Protein AF-A0A3D1CI46-F1 (afdb_monomer_lite)

Sequence (162 aa):
MSGKLLKRAISNSSEVWQSDKSQHAWIFIAGAMAMLMHETFRFGLDLPGRQGLTLMAILIFVRLVSPYHYSATLAGSGGLVAALVIRDNPAAAIIVLSQGIVLDLAFKQLSVSNITLWLLPLAAGLAHMLKPLFKMGFLTWAGVETDSLRHGLAYPFITHFI

pLDDT: mean 76.84, std 15.45, range [46.62, 96.25]

Structure (mmCIF, N/CA/C/O backbone):
data_AF-A0A3D1CI46-F1
#
_entry.id   AF-A0A3D1CI46-F1
#
loop_
_atom_site.group_PDB
_atom_site.id
_atom_site.type_symbol
_atom_site.label_atom_id
_atom_site.label_alt_id
_atom_site.label_comp_id
_atom_site.label_asym_id
_atom_site.label_entity_id
_atom_site.label_seq_id
_atom_site.pdbx_PDB_ins_code
_atom_site.Cartn_x
_atom_site.Cartn_y
_atom_site.Cartn_z
_atom_site.occupancy
_atom_site.B_iso_or_equiv
_atom_site.auth_seq_id
_atom_site.auth_comp_id
_atom_site.auth_asym_id
_atom_site.auth_atom_id
_atom_site.pdbx_PDB_model_num
ATOM 1 N N . MET A 1 1 ? -16.939 -36.479 38.955 1.00 46.62 1 MET A N 1
ATOM 2 C CA . MET A 1 1 ? -16.079 -35.307 38.661 1.00 46.62 1 MET A CA 1
ATOM 3 C C . MET A 1 1 ? -15.430 -35.490 37.289 1.00 46.62 1 MET A C 1
ATOM 5 O O . MET A 1 1 ? -14.390 -36.118 37.209 1.00 46.62 1 MET A O 1
ATOM 9 N N . SER A 1 2 ? -16.032 -35.003 36.202 1.00 52.94 2 SER A N 1
ATOM 10 C CA . SER A 1 2 ? -15.376 -34.941 34.883 1.00 52.94 2 SER A CA 1
ATOM 11 C C . SER A 1 2 ? -16.078 -33.870 34.053 1.00 52.94 2 SER A C 1
ATOM 13 O O . SER A 1 2 ? -17.281 -33.947 33.850 1.00 52.94 2 SER A O 1
ATOM 15 N N . GLY A 1 3 ? -15.369 -32.803 33.693 1.00 54.03 3 GLY A N 1
ATOM 16 C CA . GLY A 1 3 ? -15.962 -31.630 33.030 1.00 54.03 3 GLY A CA 1
ATOM 17 C C . GLY A 1 3 ? -15.095 -30.371 33.094 1.00 54.03 3 GLY A C 1
ATOM 18 O O . GLY A 1 3 ? -15.264 -29.459 32.292 1.00 54.03 3 GLY A O 1
ATOM 19 N N . LYS A 1 4 ? -14.101 -30.325 33.994 1.00 54.09 4 LYS A N 1
ATOM 20 C CA . LYS A 1 4 ? -13.153 -29.197 34.081 1.00 54.09 4 LYS A CA 1
ATOM 21 C C . LYS A 1 4 ? -12.055 -29.213 33.007 1.00 54.09 4 LYS A C 1
ATOM 23 O O . LYS A 1 4 ? -11.524 -28.154 32.693 1.00 54.09 4 LYS A O 1
ATOM 28 N N . LEU A 1 5 ? -11.729 -30.371 32.425 1.00 53.72 5 LEU A N 1
ATOM 29 C CA . LEU A 1 5 ? -10.658 -30.477 31.420 1.00 53.72 5 LEU A CA 1
ATOM 30 C C . LEU A 1 5 ? -11.077 -29.937 30.044 1.00 53.72 5 LEU A C 1
ATOM 32 O O . LEU A 1 5 ? -10.298 -29.244 29.398 1.00 53.72 5 LEU A O 1
ATOM 36 N N . LEU A 1 6 ? -12.328 -30.164 29.636 1.00 51.84 6 LEU A N 1
ATOM 37 C CA . LEU A 1 6 ? -12.820 -29.772 28.309 1.00 51.84 6 LEU A CA 1
ATOM 38 C C . LEU A 1 6 ? -13.009 -28.247 28.179 1.00 51.84 6 LEU A C 1
ATOM 40 O O . LEU A 1 6 ? -12.771 -27.670 27.122 1.00 51.84 6 LEU A O 1
ATOM 44 N N . LYS A 1 7 ? -13.335 -27.568 29.288 1.00 48.84 7 LYS A N 1
ATOM 45 C CA . LYS A 1 7 ? -13.531 -26.109 29.329 1.00 48.84 7 LYS A CA 1
ATOM 46 C C . LYS A 1 7 ? -12.224 -25.314 29.161 1.00 48.84 7 LYS A C 1
ATOM 48 O O . LYS A 1 7 ? -12.254 -24.202 28.649 1.00 48.84 7 LYS A O 1
ATOM 53 N N . ARG A 1 8 ? -11.075 -25.881 29.559 1.00 50.47 8 ARG A N 1
ATOM 54 C CA . ARG A 1 8 ? -9.755 -25.225 29.450 1.00 50.47 8 ARG A CA 1
ATOM 55 C C . ARG A 1 8 ? -9.196 -25.227 28.026 1.00 50.47 8 ARG A C 1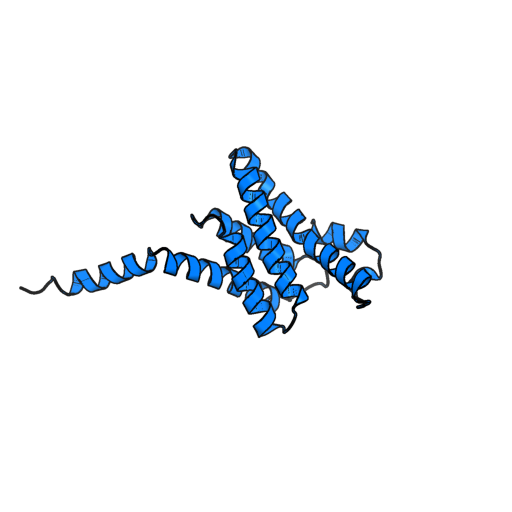
ATOM 57 O O . ARG A 1 8 ? -8.592 -24.239 27.628 1.00 50.47 8 ARG A O 1
ATOM 64 N N . ALA A 1 9 ? -9.416 -26.296 27.261 1.00 53.91 9 ALA A N 1
ATOM 65 C CA . ALA A 1 9 ? -8.898 -26.398 25.895 1.00 53.91 9 ALA A CA 1
ATOM 66 C C . ALA A 1 9 ? -9.546 -25.370 24.949 1.00 53.91 9 ALA A C 1
ATOM 68 O O . ALA A 1 9 ? -8.848 -24.736 24.165 1.00 53.91 9 ALA A O 1
ATOM 69 N N . ILE A 1 10 ? -10.859 -25.150 25.083 1.00 54.31 10 ILE A N 1
ATOM 70 C CA . ILE A 1 10 ? -11.617 -24.205 24.245 1.00 54.31 10 ILE A CA 1
ATOM 71 C C . ILE A 1 10 ? -11.300 -22.743 24.626 1.00 54.31 10 ILE A C 1
ATOM 73 O O . ILE A 1 10 ? -11.164 -21.889 23.752 1.00 54.31 10 ILE A O 1
ATOM 77 N N . SER A 1 11 ? -11.110 -22.464 25.923 1.00 50.75 11 SER A N 1
ATOM 78 C CA . SER A 1 11 ? -10.778 -21.124 26.441 1.00 50.75 11 SER A CA 1
ATOM 79 C C . SER A 1 11 ? -9.372 -20.658 26.048 1.00 50.75 11 SER A C 1
ATOM 81 O O . SER A 1 11 ? -9.186 -19.500 25.683 1.00 50.75 11 SER A O 1
ATOM 83 N N . ASN A 1 12 ? -8.379 -21.555 26.080 1.00 54.72 12 ASN A N 1
ATOM 84 C CA . ASN A 1 12 ? -7.001 -21.198 25.726 1.00 54.72 12 ASN A CA 1
ATOM 85 C C . ASN A 1 12 ? -6.852 -20.864 24.239 1.00 54.72 12 ASN A C 1
ATOM 87 O O . ASN A 1 12 ? -6.069 -19.985 23.891 1.00 54.72 12 ASN A O 1
ATOM 91 N N . SER A 1 13 ? -7.597 -21.535 23.351 1.00 56.75 13 SER A N 1
ATOM 92 C CA . SER A 1 13 ? -7.564 -21.180 21.932 1.00 56.75 13 SER A CA 1
ATOM 93 C C . SER A 1 13 ? -8.103 -19.770 21.697 1.00 56.75 13 SER A C 1
ATOM 95 O O . SER A 1 13 ? -7.443 -18.992 21.023 1.00 56.75 13 SER A O 1
ATOM 97 N N . SER A 1 14 ? -9.232 -19.376 22.293 1.00 57.72 14 SER A N 1
ATOM 98 C CA . SER A 1 14 ? -9.780 -18.030 22.067 1.00 57.72 14 SER A CA 1
ATOM 99 C C . SER A 1 14 ? -8.866 -16.910 22.577 1.00 57.72 14 SER A C 1
ATOM 101 O O . SER A 1 14 ? -8.735 -15.893 21.903 1.00 57.72 14 SER A O 1
ATOM 103 N N . GLU A 1 15 ? -8.176 -17.110 23.705 1.00 59.62 15 GLU A N 1
ATOM 104 C CA . GLU A 1 15 ? -7.227 -16.125 24.251 1.00 59.62 15 GLU A CA 1
ATOM 105 C C . GLU A 1 15 ? -5.970 -15.975 23.381 1.00 59.62 15 GLU A C 1
ATOM 107 O O . GLU A 1 15 ? -5.495 -14.862 23.158 1.00 59.62 15 GLU A O 1
ATOM 112 N N . VAL A 1 16 ? -5.456 -17.075 22.816 1.00 59.47 16 VAL A N 1
ATOM 113 C CA . VAL A 1 16 ? -4.330 -17.031 21.868 1.00 59.47 16 VAL A CA 1
ATOM 114 C C . VAL A 1 16 ? -4.715 -16.275 20.595 1.00 59.47 16 VAL A C 1
ATOM 116 O O . VAL A 1 16 ? -3.909 -15.504 20.077 1.00 59.47 16 VAL A O 1
ATOM 119 N N . TRP A 1 17 ? -5.950 -16.433 20.114 1.00 56.00 17 TRP A N 1
ATOM 120 C CA . TRP A 1 17 ? -6.474 -15.699 18.957 1.00 56.00 17 TRP A CA 1
ATOM 121 C C . TRP A 1 17 ? -6.775 -14.218 19.248 1.00 56.00 17 TRP A C 1
ATOM 123 O O . TRP A 1 17 ? -6.775 -13.411 18.322 1.00 56.00 17 TRP A O 1
ATOM 133 N N . GLN A 1 18 ? -6.991 -13.848 20.514 1.00 62.91 18 GLN A N 1
ATOM 134 C CA . GLN A 1 18 ? -7.202 -12.459 20.946 1.00 62.91 18 GLN A CA 1
ATOM 135 C C . GLN A 1 18 ? -5.932 -11.737 21.405 1.00 62.91 18 GLN A C 1
ATOM 137 O O . GLN A 1 18 ? -5.975 -10.528 21.614 1.00 62.91 18 GLN A O 1
ATOM 142 N N . SER A 1 19 ? -4.805 -12.437 21.545 1.00 76.62 19 SER A N 1
ATOM 143 C CA . SER A 1 19 ? -3.530 -11.817 21.904 1.00 76.62 19 SER A CA 1
ATOM 144 C C . SER A 1 19 ? -3.075 -10.814 20.842 1.00 76.62 19 SER A C 1
ATOM 146 O O . SER A 1 19 ? -3.067 -11.128 19.652 1.00 76.62 19 SER A O 1
ATOM 148 N N . ASP A 1 20 ? -2.578 -9.650 21.267 1.00 77.31 20 ASP A N 1
ATOM 149 C CA . ASP A 1 20 ? -2.011 -8.646 20.361 1.00 77.31 20 ASP A CA 1
ATOM 150 C C . ASP A 1 20 ? -1.025 -9.280 19.369 1.00 77.31 20 ASP A C 1
ATOM 152 O O . ASP A 1 20 ? -1.088 -9.032 18.170 1.00 77.31 20 ASP A O 1
ATOM 156 N N . LYS A 1 21 ? -0.144 -10.181 19.823 1.00 83.88 21 LYS A N 1
ATOM 157 C CA . LYS A 1 21 ? 0.867 -10.819 18.961 1.00 83.88 21 LYS A CA 1
ATOM 158 C C . LYS A 1 21 ? 0.265 -11.635 17.815 1.00 83.88 21 LYS A C 1
ATOM 160 O O . LYS A 1 21 ? 0.811 -11.608 16.713 1.00 83.88 21 LYS A O 1
ATOM 165 N N . SER A 1 22 ? -0.836 -12.349 18.053 1.00 86.81 22 SER A N 1
ATOM 166 C CA . SER A 1 22 ? -1.484 -13.127 16.995 1.00 86.81 22 SER A CA 1
ATOM 167 C C . SER A 1 22 ? -2.200 -12.212 16.006 1.00 86.81 22 SER A C 1
ATOM 169 O O . SER A 1 22 ? -2.121 -12.459 14.807 1.00 86.81 22 SER A O 1
ATOM 171 N N . GLN A 1 23 ? -2.782 -11.097 16.461 1.00 87.62 23 GLN A N 1
ATOM 172 C CA . GLN A 1 23 ? -3.352 -10.080 15.571 1.00 87.62 23 GLN A CA 1
ATOM 173 C C . GLN A 1 23 ? -2.299 -9.484 14.627 1.00 87.62 23 GLN A C 1
ATOM 175 O O . GLN A 1 23 ? -2.522 -9.429 13.419 1.00 87.62 23 GLN A O 1
ATOM 180 N N . HIS A 1 24 ? -1.129 -9.097 15.148 1.00 93.31 24 HIS A N 1
ATOM 181 C CA . HIS A 1 24 ? -0.026 -8.591 14.321 1.00 93.31 24 HIS A CA 1
ATOM 182 C C . HIS A 1 24 ? 0.423 -9.632 13.284 1.00 93.31 24 HIS A C 1
ATOM 184 O O . HIS A 1 24 ? 0.635 -9.292 12.120 1.00 93.31 24 HIS A O 1
ATOM 190 N N . ALA A 1 25 ? 0.517 -10.905 13.682 1.00 93.12 25 ALA A N 1
ATOM 191 C CA . ALA A 1 25 ? 0.850 -11.991 12.766 1.00 93.12 25 ALA A CA 1
ATOM 192 C C . ALA A 1 25 ? -0.206 -12.156 11.661 1.00 93.12 25 ALA A C 1
ATOM 194 O O . ALA A 1 25 ? 0.153 -12.265 10.492 1.00 93.12 25 ALA A O 1
ATOM 195 N N . TRP A 1 26 ? -1.499 -12.103 11.997 1.00 92.44 26 TRP A N 1
ATOM 196 C CA . TRP A 1 26 ? -2.579 -12.181 11.010 1.00 92.44 26 TRP A CA 1
ATOM 197 C C . TRP A 1 26 ? -2.570 -11.009 10.029 1.00 92.44 26 TRP A C 1
ATOM 199 O O . TRP A 1 26 ? -2.742 -11.226 8.833 1.00 92.44 26 TRP A O 1
ATOM 209 N N . ILE A 1 27 ? -2.314 -9.788 10.502 1.00 94.50 27 ILE A N 1
ATOM 210 C CA . ILE A 1 27 ? -2.186 -8.596 9.649 1.00 94.50 27 ILE A CA 1
ATOM 211 C C . ILE A 1 27 ? -1.008 -8.750 8.680 1.00 94.50 27 ILE A C 1
ATOM 213 O O . ILE A 1 27 ? -1.143 -8.495 7.483 1.00 94.50 27 ILE A O 1
ATOM 217 N N . PHE A 1 28 ? 0.137 -9.204 9.189 1.00 95.25 28 PHE A N 1
ATOM 218 C CA . PHE A 1 28 ? 1.322 -9.455 8.376 1.00 95.25 28 PHE A CA 1
ATOM 219 C C . PHE A 1 28 ? 1.054 -10.528 7.308 1.00 95.25 28 PHE A C 1
ATOM 221 O O . PHE A 1 28 ? 1.333 -10.318 6.128 1.00 95.25 28 PHE A O 1
ATOM 228 N N . ILE A 1 29 ? 0.446 -11.655 7.697 1.00 94.12 29 ILE A N 1
ATOM 229 C CA . ILE A 1 29 ? 0.072 -12.738 6.775 1.00 94.12 29 ILE A CA 1
ATOM 230 C C . ILE A 1 29 ? -0.932 -12.240 5.730 1.00 94.12 29 ILE A C 1
ATOM 232 O O . ILE A 1 29 ? -0.770 -12.542 4.551 1.00 94.12 29 ILE A O 1
ATOM 236 N N . ALA A 1 30 ? -1.928 -11.442 6.124 1.00 93.31 30 ALA A N 1
ATOM 237 C CA . ALA A 1 30 ? -2.903 -10.867 5.199 1.00 93.31 30 ALA A CA 1
ATOM 238 C C . ALA A 1 30 ? -2.223 -10.006 4.125 1.00 93.31 30 ALA A C 1
ATOM 240 O O . ALA A 1 30 ? -2.554 -10.111 2.946 1.00 93.31 30 ALA A O 1
ATOM 241 N N . GLY A 1 31 ? -1.225 -9.211 4.511 1.00 92.00 31 GLY A N 1
ATOM 242 C CA . GLY A 1 31 ? -0.411 -8.439 3.578 1.00 92.00 31 GLY A CA 1
ATOM 243 C C . GLY A 1 31 ? 0.430 -9.293 2.625 1.00 92.00 31 GLY A C 1
ATOM 244 O O . GLY A 1 31 ? 0.456 -9.041 1.419 1.00 92.00 31 GLY A O 1
ATOM 245 N N . ALA A 1 32 ? 1.063 -10.352 3.139 1.00 93.19 32 ALA A N 1
ATOM 246 C CA . ALA A 1 32 ? 1.798 -11.314 2.316 1.00 93.19 32 ALA A CA 1
ATOM 247 C C . ALA A 1 32 ? 0.876 -12.028 1.311 1.00 93.19 32 ALA A C 1
ATOM 249 O O . ALA A 1 32 ? 1.207 -12.150 0.131 1.00 93.19 32 ALA A O 1
ATOM 250 N N . MET A 1 33 ? -0.316 -12.439 1.754 1.00 91.12 33 MET A N 1
ATOM 251 C CA . MET A 1 33 ? -1.346 -13.028 0.897 1.00 91.12 33 MET A CA 1
ATOM 252 C C . MET A 1 33 ? -1.854 -12.039 -0.153 1.00 91.12 33 MET A C 1
ATOM 254 O O . MET A 1 33 ? -2.027 -12.423 -1.305 1.00 91.12 33 MET A O 1
ATOM 258 N N . ALA A 1 34 ? -2.047 -10.768 0.204 1.00 89.31 34 ALA A N 1
ATOM 259 C CA . ALA A 1 34 ? -2.459 -9.735 -0.741 1.00 89.31 34 ALA A CA 1
ATOM 260 C C . ALA A 1 34 ? -1.445 -9.588 -1.886 1.00 89.31 34 ALA A C 1
ATOM 262 O O . ALA A 1 34 ? -1.835 -9.519 -3.051 1.00 89.31 34 ALA A O 1
ATOM 263 N N . MET A 1 35 ? -0.147 -9.614 -1.565 1.00 88.38 35 MET A N 1
ATOM 264 C CA . MET A 1 35 ? 0.925 -9.595 -2.562 1.00 88.38 35 MET A CA 1
ATOM 265 C C . MET A 1 35 ? 0.954 -10.879 -3.406 1.00 88.38 35 MET A C 1
ATOM 267 O O . MET A 1 35 ? 1.076 -10.816 -4.627 1.00 88.38 35 MET A O 1
ATOM 271 N N . LEU A 1 36 ? 0.784 -12.047 -2.784 1.00 87.44 36 LEU A N 1
ATOM 272 C CA . LEU A 1 36 ? 0.677 -13.328 -3.492 1.00 87.44 36 LEU A CA 1
ATOM 273 C C . LEU A 1 36 ? -0.484 -13.338 -4.490 1.00 87.44 36 LEU A C 1
ATOM 275 O O . LEU A 1 36 ? -0.319 -13.762 -5.632 1.00 87.44 36 LEU A O 1
ATOM 279 N N . MET A 1 37 ? -1.652 -12.846 -4.079 1.00 84.00 37 MET A N 1
ATOM 280 C CA . MET A 1 37 ? -2.822 -12.713 -4.944 1.00 84.00 37 MET A CA 1
ATOM 281 C C . MET A 1 37 ? -2.564 -11.700 -6.061 1.00 84.00 37 MET A C 1
ATOM 283 O O . MET A 1 37 ? -2.888 -11.979 -7.213 1.00 84.00 37 MET A O 1
ATOM 287 N N . HIS A 1 38 ? -1.942 -10.560 -5.745 1.00 83.19 38 HIS A N 1
ATOM 288 C CA . HIS A 1 38 ? -1.549 -9.554 -6.733 1.00 83.19 38 HIS A CA 1
ATOM 289 C C . HIS A 1 38 ? -0.679 -10.165 -7.845 1.00 83.19 38 HIS A C 1
ATOM 291 O O . HIS A 1 38 ? -0.929 -9.922 -9.025 1.00 83.19 38 HIS A O 1
ATOM 297 N N . GLU A 1 39 ? 0.281 -11.020 -7.486 1.00 76.44 39 GLU A N 1
ATOM 298 C CA . GLU A 1 39 ? 1.148 -11.700 -8.455 1.00 76.44 39 GLU A CA 1
ATOM 299 C C . GLU A 1 39 ? 0.464 -12.866 -9.180 1.00 76.44 39 GLU A C 1
ATOM 301 O O . GLU A 1 39 ? 0.641 -13.023 -10.388 1.00 76.44 39 GLU A O 1
ATOM 306 N N . THR A 1 40 ? -0.339 -13.668 -8.478 1.00 75.81 40 THR A N 1
ATOM 307 C CA . THR A 1 40 ? -0.973 -14.869 -9.050 1.00 75.81 40 THR A CA 1
ATOM 308 C C . THR A 1 40 ? -2.097 -14.509 -10.021 1.00 75.81 40 THR A C 1
ATOM 310 O O . THR A 1 40 ? -2.243 -15.134 -11.069 1.00 75.81 40 THR A O 1
ATOM 313 N N . PHE A 1 41 ? -2.879 -13.466 -9.730 1.00 68.56 41 PHE A N 1
ATOM 314 C CA . PHE A 1 41 ? -4.017 -13.059 -10.558 1.00 68.56 41 PHE A CA 1
ATOM 315 C C . PHE A 1 41 ? -3.638 -12.106 -11.701 1.00 68.56 41 PHE A C 1
ATOM 317 O O . PHE A 1 41 ? -4.423 -11.227 -12.064 1.00 68.56 41 PHE A O 1
ATOM 324 N N . ARG A 1 42 ? -2.458 -12.281 -12.316 1.00 63.69 42 ARG A N 1
ATOM 325 C CA . ARG A 1 42 ? -1.990 -11.529 -13.507 1.00 63.69 42 ARG A CA 1
ATOM 326 C C . ARG A 1 42 ? -2.716 -11.889 -14.811 1.00 63.69 42 ARG A C 1
ATOM 328 O O . ARG A 1 42 ? -2.177 -11.698 -15.895 1.00 63.69 42 ARG A O 1
ATOM 335 N N . PHE A 1 43 ? -3.956 -12.370 -14.729 1.00 51.97 43 PHE A N 1
ATOM 336 C CA . PHE A 1 43 ? -4.751 -12.760 -15.891 1.00 51.97 43 PHE A CA 1
ATOM 337 C C . PHE A 1 43 ? -5.483 -11.552 -16.518 1.00 51.97 43 PHE A C 1
ATOM 339 O O . PHE A 1 43 ? -6.303 -10.885 -15.882 1.00 51.97 43 PHE A O 1
ATOM 346 N N . GLY A 1 44 ? -5.197 -11.289 -17.799 1.00 51.16 44 GLY A N 1
ATOM 347 C CA . GLY A 1 44 ? -5.931 -10.362 -18.678 1.00 51.16 44 GLY A CA 1
ATOM 348 C C . GLY A 1 44 ? -5.367 -8.935 -18.783 1.00 51.16 44 GLY A C 1
ATOM 349 O O . GLY A 1 44 ? -4.979 -8.366 -17.773 1.00 51.16 44 GLY A O 1
ATOM 350 N N . LEU A 1 45 ? -5.393 -8.393 -20.014 1.00 51.56 45 LEU A N 1
ATOM 351 C CA . LEU A 1 45 ? -5.078 -7.028 -20.502 1.00 51.56 45 LEU A CA 1
ATOM 352 C C . LEU A 1 45 ? -3.916 -6.276 -19.810 1.00 51.56 45 LEU A C 1
ATOM 354 O O . LEU A 1 45 ? -4.033 -5.872 -18.654 1.00 51.56 45 LEU A O 1
ATOM 358 N N . ASP A 1 46 ? -2.853 -5.995 -20.581 1.00 57.09 46 ASP A N 1
ATOM 359 C CA . ASP A 1 46 ? -1.636 -5.224 -20.236 1.00 57.09 46 ASP A CA 1
ATOM 360 C C . ASP A 1 46 ? -1.901 -3.733 -19.925 1.00 57.09 46 ASP A C 1
ATOM 362 O O . ASP A 1 46 ? -1.314 -2.825 -20.512 1.00 57.09 46 ASP A O 1
ATOM 366 N N . LEU A 1 47 ? -2.807 -3.443 -18.992 1.00 55.09 47 LEU A N 1
ATOM 367 C CA . LEU A 1 47 ? -3.036 -2.088 -18.501 1.00 55.09 47 LEU A CA 1
ATOM 368 C C . LEU A 1 47 ? -2.160 -1.826 -17.265 1.00 55.09 47 LEU A C 1
ATOM 370 O O . LEU A 1 47 ? -2.327 -2.491 -16.233 1.00 55.09 47 LEU A O 1
ATOM 374 N N . PRO A 1 48 ? -1.226 -0.858 -17.328 1.00 56.84 48 PRO A N 1
ATOM 375 C CA . PRO A 1 48 ? -0.366 -0.535 -16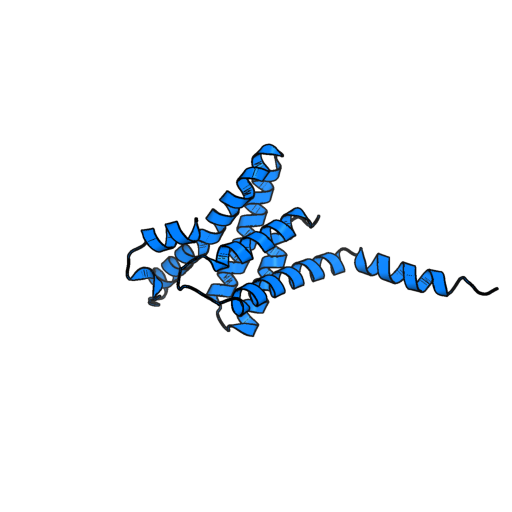.199 1.00 56.84 48 PRO A CA 1
ATOM 376 C C . PRO A 1 48 ? -1.194 0.081 -15.065 1.00 56.84 48 PRO A C 1
ATOM 378 O O . PRO A 1 48 ? -1.792 1.131 -15.251 1.00 56.84 48 PRO A O 1
ATOM 381 N N . GLY A 1 49 ? -1.201 -0.544 -13.885 1.00 59.31 49 GLY A N 1
ATOM 382 C CA . GLY A 1 49 ? -1.839 0.001 -12.670 1.00 59.31 49 GLY A CA 1
ATOM 383 C C . GLY A 1 49 ? -3.039 -0.798 -12.147 1.00 59.31 49 GLY A C 1
ATOM 384 O O . GLY A 1 49 ? -3.256 -0.838 -10.939 1.00 59.31 49 GLY A O 1
ATOM 385 N N . ARG A 1 50 ? -3.737 -1.567 -12.998 1.00 66.75 50 ARG A N 1
ATOM 386 C CA . ARG A 1 50 ? -5.008 -2.242 -12.645 1.00 66.75 50 ARG A CA 1
ATOM 387 C C . ARG A 1 50 ? -4.945 -3.100 -11.379 1.00 66.75 50 ARG A C 1
ATOM 389 O O . ARG A 1 50 ? -5.776 -2.983 -10.486 1.00 66.75 50 ARG A O 1
ATOM 396 N N . GLN A 1 51 ? -3.961 -3.988 -11.284 1.00 68.69 51 GLN A N 1
ATOM 397 C CA . GLN A 1 51 ? -3.880 -4.913 -10.145 1.00 68.69 51 GLN A CA 1
ATOM 398 C C . GLN A 1 51 ? -3.443 -4.237 -8.846 1.00 68.69 51 GLN A C 1
ATOM 400 O O . GLN A 1 51 ? -3.573 -4.804 -7.759 1.00 68.69 51 GLN A O 1
ATOM 405 N N . GLY A 1 52 ? -2.873 -3.041 -8.960 1.00 73.31 52 GLY A N 1
ATOM 406 C CA . GLY A 1 52 ? -2.466 -2.253 -7.819 1.00 73.31 52 GLY A CA 1
ATOM 407 C C . GLY A 1 52 ? -3.635 -1.817 -6.956 1.00 73.31 52 GLY A C 1
ATOM 408 O O . GLY A 1 52 ? -3.513 -1.805 -5.736 1.00 73.31 52 GLY A O 1
ATOM 409 N N . LEU A 1 53 ? -4.787 -1.567 -7.579 1.00 73.50 53 LEU A N 1
ATOM 410 C CA . LEU A 1 53 ? -6.024 -1.223 -6.888 1.00 73.50 53 LEU A CA 1
ATOM 411 C C . LEU A 1 53 ? -6.546 -2.377 -6.032 1.00 73.50 53 LEU A C 1
ATOM 413 O O . LEU A 1 53 ? -6.983 -2.141 -4.912 1.00 73.50 53 LEU A O 1
ATOM 417 N N . THR A 1 54 ? -6.439 -3.627 -6.496 1.00 80.06 54 THR A N 1
ATOM 418 C CA . THR A 1 54 ? -6.827 -4.804 -5.697 1.00 80.06 54 THR A CA 1
ATOM 419 C C . THR A 1 54 ? -5.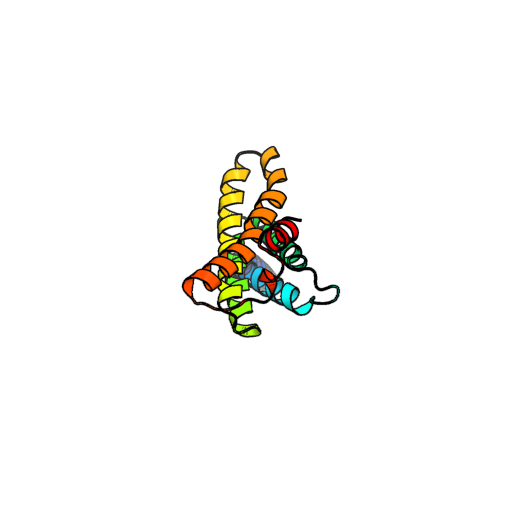977 -4.917 -4.437 1.00 80.06 54 THR A C 1
ATOM 421 O O . THR A 1 54 ? -6.498 -5.132 -3.345 1.00 80.06 54 THR A O 1
ATOM 424 N N . LEU A 1 55 ? -4.665 -4.729 -4.579 1.00 86.12 55 LEU A N 1
ATOM 425 C CA . LEU A 1 55 ? -3.746 -4.708 -3.448 1.00 86.12 55 LEU A CA 1
ATOM 426 C C . LEU A 1 55 ? -4.096 -3.563 -2.482 1.00 86.12 55 LEU A C 1
ATOM 428 O O . LEU A 1 55 ? -4.209 -3.794 -1.281 1.00 86.12 55 LEU A O 1
ATOM 432 N N . MET A 1 56 ? -4.326 -2.349 -2.997 1.00 88.94 56 MET A N 1
ATOM 433 C CA . MET A 1 56 ? -4.732 -1.201 -2.180 1.00 88.94 56 MET A CA 1
ATOM 434 C C . MET A 1 56 ? -6.062 -1.445 -1.457 1.00 88.94 56 MET A C 1
ATOM 436 O O . MET A 1 56 ? -6.183 -1.107 -0.283 1.00 88.94 56 MET A O 1
ATOM 440 N N . ALA A 1 57 ? -7.041 -2.069 -2.114 1.00 87.75 57 ALA A N 1
ATOM 441 C CA . ALA A 1 57 ? -8.329 -2.402 -1.515 1.00 87.75 57 ALA A CA 1
ATOM 442 C C . ALA A 1 57 ? -8.167 -3.355 -0.322 1.00 87.75 57 ALA A C 1
ATOM 444 O O . ALA A 1 57 ? -8.785 -3.142 0.721 1.00 87.75 57 ALA A O 1
ATOM 445 N N . ILE A 1 58 ? -7.292 -4.360 -0.437 1.00 90.12 58 ILE A N 1
ATOM 446 C CA . ILE A 1 58 ? -6.989 -5.268 0.676 1.00 90.12 58 ILE A CA 1
ATOM 447 C C . ILE A 1 58 ? -6.280 -4.515 1.811 1.00 90.12 58 ILE A C 1
ATOM 449 O O . ILE A 1 58 ? -6.648 -4.687 2.971 1.00 90.12 58 ILE A O 1
ATOM 453 N N . LEU A 1 59 ? -5.313 -3.643 1.507 1.00 90.75 59 LEU A N 1
ATOM 454 C CA . LEU A 1 59 ? -4.627 -2.845 2.532 1.00 90.75 59 LEU A CA 1
ATOM 455 C C . LEU A 1 59 ? -5.588 -1.900 3.273 1.00 90.75 59 LEU A C 1
ATOM 457 O O . LEU A 1 59 ? -5.529 -1.813 4.499 1.00 90.75 59 LEU A O 1
ATOM 461 N N . ILE A 1 60 ? -6.512 -1.247 2.558 1.00 92.00 60 ILE A N 1
ATOM 462 C CA . ILE A 1 60 ? -7.584 -0.436 3.158 1.00 92.00 60 ILE A CA 1
ATOM 463 C C . ILE A 1 60 ? -8.468 -1.299 4.055 1.00 92.00 60 ILE A C 1
ATOM 465 O O . ILE A 1 60 ? -8.765 -0.914 5.183 1.00 92.00 60 ILE A O 1
ATOM 469 N N . PHE A 1 61 ? -8.883 -2.470 3.576 1.00 92.06 61 PHE A N 1
ATOM 470 C CA . PHE A 1 61 ? -9.720 -3.374 4.354 1.00 92.06 61 PHE A CA 1
ATOM 471 C C . PHE A 1 61 ? -9.034 -3.785 5.665 1.00 92.06 61 PHE A C 1
ATOM 473 O O . PHE A 1 61 ? -9.623 -3.657 6.738 1.00 92.06 61 PHE A O 1
ATOM 480 N N . VAL A 1 62 ? -7.761 -4.185 5.604 1.00 92.94 62 VAL A N 1
ATOM 481 C CA . VAL A 1 62 ? -6.964 -4.529 6.793 1.00 92.94 62 VAL A CA 1
ATOM 482 C C . VAL A 1 62 ? -6.827 -3.329 7.740 1.00 92.94 62 VAL A C 1
ATOM 484 O O . VAL A 1 62 ? -6.949 -3.492 8.956 1.00 92.94 62 VAL A O 1
ATOM 487 N N . ARG A 1 63 ? -6.644 -2.114 7.209 1.00 93.56 63 ARG A N 1
ATOM 488 C CA . ARG A 1 63 ? -6.613 -0.862 7.986 1.00 93.56 63 ARG A CA 1
ATOM 489 C C . ARG A 1 63 ? -7.920 -0.590 8.730 1.00 93.56 63 ARG A C 1
ATOM 491 O O . ARG A 1 63 ? -7.879 -0.169 9.883 1.00 93.56 63 ARG A O 1
ATOM 498 N N . LEU A 1 64 ? -9.058 -0.827 8.082 1.00 90.75 64 LEU A N 1
ATOM 499 C CA . LEU A 1 64 ? -10.388 -0.551 8.632 1.00 90.75 64 LEU A CA 1
ATOM 500 C C . LEU A 1 64 ? -10.835 -1.580 9.674 1.00 90.75 64 LEU A C 1
ATOM 502 O O . LEU A 1 64 ? -11.521 -1.220 10.626 1.00 90.75 64 LEU A O 1
ATOM 506 N N . VAL A 1 65 ? -10.462 -2.848 9.499 1.00 90.81 65 VAL A N 1
ATOM 507 C CA . VAL A 1 65 ? -10.909 -3.946 10.374 1.00 90.81 65 VAL A CA 1
ATOM 508 C C . VAL A 1 65 ? -9.987 -4.139 11.582 1.00 90.81 65 VAL A C 1
ATOM 510 O O . VAL A 1 65 ? -10.424 -4.626 12.623 1.00 90.81 65 VAL A O 1
ATOM 513 N N . SER A 1 66 ? -8.713 -3.754 11.475 1.00 89.06 66 SER A N 1
ATOM 514 C CA . SER A 1 66 ? -7.745 -3.926 12.558 1.00 89.06 66 SER A CA 1
ATOM 515 C C . SER A 1 66 ? -7.749 -2.753 13.555 1.00 89.06 66 SER A C 1
ATOM 517 O O . SER A 1 66 ? -7.589 -1.602 13.138 1.00 89.06 66 SER A O 1
ATOM 519 N N . PRO A 1 67 ? -7.764 -3.019 14.877 1.00 84.56 67 PRO A N 1
ATOM 520 C CA . PRO A 1 67 ? -7.619 -1.983 15.904 1.00 84.56 67 PRO A CA 1
ATOM 521 C C . PRO A 1 67 ? -6.193 -1.408 15.992 1.00 84.56 67 PRO A C 1
ATOM 523 O O . PRO A 1 67 ? -5.988 -0.322 16.531 1.00 84.56 67 PRO A O 1
ATOM 526 N N . TYR A 1 68 ? -5.186 -2.110 15.465 1.00 88.19 68 TYR A N 1
ATOM 527 C CA . TYR A 1 68 ? -3.791 -1.671 15.521 1.00 88.19 68 TYR A CA 1
ATOM 528 C C . TYR A 1 68 ? -3.526 -0.436 14.644 1.00 88.19 68 TYR A C 1
ATOM 530 O O . TYR A 1 68 ? -3.925 -0.408 13.484 1.00 88.19 68 TYR A O 1
ATOM 538 N N . HIS A 1 69 ? -2.812 0.572 15.159 1.00 88.50 69 HIS A N 1
ATOM 539 C CA . HIS A 1 69 ? -2.604 1.882 14.509 1.00 88.50 69 HIS A CA 1
ATOM 540 C C . HIS A 1 69 ? -1.727 1.862 13.251 1.00 88.50 69 HIS A C 1
ATOM 542 O O . HIS A 1 69 ? -1.827 2.785 12.451 1.00 88.50 69 HIS A O 1
ATOM 548 N N . TYR A 1 70 ? -0.925 0.815 13.048 1.00 93.62 70 TYR A N 1
ATOM 549 C CA . TYR A 1 70 ? -0.045 0.682 11.879 1.00 93.62 70 TYR A CA 1
ATOM 550 C C . TYR A 1 70 ? -0.328 -0.596 11.080 1.00 93.62 70 TYR A C 1
ATOM 552 O O . TYR A 1 70 ? 0.585 -1.294 10.634 1.00 93.62 70 TYR A O 1
ATOM 560 N N . SER A 1 71 ? -1.602 -0.984 10.976 1.00 94.06 71 SER A N 1
ATOM 561 C CA . SER A 1 71 ? -1.983 -2.248 10.349 1.00 94.06 71 SER A CA 1
ATOM 562 C C . SER A 1 71 ? -1.772 -2.245 8.838 1.00 94.06 71 SER A C 1
ATOM 564 O O . SER A 1 71 ? -1.403 -3.288 8.304 1.00 94.06 71 SER A O 1
ATOM 566 N N . ALA A 1 72 ? -1.906 -1.105 8.148 1.00 93.62 72 ALA A N 1
ATOM 567 C CA . ALA A 1 72 ? -1.584 -1.036 6.722 1.00 93.62 72 ALA A CA 1
ATOM 568 C C . ALA A 1 72 ? -0.075 -1.168 6.478 1.00 93.62 72 ALA A C 1
ATOM 570 O O . ALA A 1 72 ? 0.340 -1.858 5.553 1.00 93.62 72 ALA A O 1
ATOM 571 N N . THR A 1 73 ? 0.751 -0.563 7.330 1.00 95.62 73 THR A N 1
ATOM 572 C CA . THR A 1 73 ? 2.216 -0.657 7.283 1.00 95.62 73 THR A CA 1
ATOM 573 C C . THR A 1 73 ? 2.681 -2.076 7.579 1.00 95.62 73 THR A C 1
ATOM 575 O O . THR A 1 73 ? 3.554 -2.597 6.890 1.00 95.62 73 THR A O 1
ATOM 578 N N . LEU A 1 74 ? 2.077 -2.729 8.573 1.00 96.25 74 LEU A N 1
ATOM 579 C CA . LEU A 1 74 ? 2.389 -4.110 8.930 1.00 96.25 74 LEU A CA 1
ATOM 580 C C . LEU A 1 74 ? 1.929 -5.109 7.858 1.00 96.25 74 LEU A C 1
ATOM 582 O O . LEU A 1 74 ? 2.629 -6.074 7.568 1.00 96.25 74 LEU A O 1
ATOM 586 N N . ALA A 1 75 ? 0.787 -4.866 7.218 1.00 95.56 75 ALA A N 1
ATOM 587 C CA . ALA A 1 75 ? 0.406 -5.615 6.027 1.00 95.56 75 ALA A CA 1
ATOM 588 C C . ALA A 1 75 ? 1.379 -5.327 4.866 1.00 95.56 75 ALA A C 1
ATOM 590 O O . ALA A 1 75 ? 1.835 -6.241 4.183 1.00 95.56 75 ALA A O 1
ATOM 591 N N . GLY A 1 76 ? 1.787 -4.070 4.683 1.00 94.44 76 GLY A N 1
ATOM 592 C CA . GLY A 1 76 ? 2.808 -3.672 3.716 1.00 94.44 76 GLY A CA 1
ATOM 593 C C . GLY A 1 76 ? 4.150 -4.376 3.936 1.00 94.44 76 GLY A C 1
ATOM 594 O O . GLY A 1 76 ? 4.780 -4.788 2.969 1.00 94.44 76 GLY A O 1
ATOM 595 N N . SER A 1 77 ? 4.578 -4.599 5.182 1.00 95.69 77 SER A N 1
ATOM 596 C CA . SER A 1 77 ? 5.806 -5.350 5.470 1.00 95.69 77 SER A CA 1
ATOM 597 C C . SER A 1 77 ? 5.666 -6.844 5.161 1.00 95.69 77 SER A C 1
ATOM 599 O O . SER A 1 77 ? 6.601 -7.445 4.633 1.00 95.69 77 SER A O 1
ATOM 601 N N . GLY A 1 78 ? 4.485 -7.429 5.382 1.00 94.06 78 GLY A N 1
ATOM 602 C CA . GLY A 1 78 ? 4.159 -8.776 4.904 1.00 94.06 78 GLY A CA 1
ATOM 603 C C . GLY A 1 78 ? 4.227 -8.884 3.383 1.00 94.06 78 GLY A C 1
ATOM 604 O O . GLY A 1 78 ? 4.852 -9.797 2.840 1.00 94.06 78 GLY A O 1
ATOM 605 N N . GLY A 1 79 ? 3.656 -7.898 2.689 1.00 92.31 79 GLY A N 1
ATOM 606 C CA . GLY A 1 79 ? 3.751 -7.777 1.239 1.00 92.31 79 GLY A CA 1
ATOM 607 C C . GLY A 1 79 ? 5.193 -7.598 0.756 1.00 92.31 79 GLY A C 1
ATOM 608 O O . GLY A 1 79 ? 5.570 -8.187 -0.251 1.00 92.31 79 GLY A O 1
ATOM 609 N N . LEU A 1 80 ? 6.017 -6.831 1.479 1.00 94.06 80 LEU A N 1
ATOM 610 C CA . LEU A 1 80 ? 7.434 -6.631 1.171 1.00 94.06 80 LEU A CA 1
ATOM 611 C C . LEU A 1 80 ? 8.186 -7.957 1.217 1.00 94.06 80 LEU A C 1
ATOM 613 O O . LEU A 1 80 ? 8.909 -8.279 0.278 1.00 94.06 80 LEU A O 1
ATOM 617 N N . VAL A 1 81 ? 7.996 -8.738 2.283 1.00 94.12 81 VAL A N 1
ATOM 618 C CA . VAL A 1 81 ? 8.652 -10.044 2.420 1.00 94.12 81 VAL A CA 1
ATOM 619 C C . VAL A 1 81 ? 8.198 -10.981 1.306 1.00 94.12 81 VAL A C 1
ATOM 621 O O . VAL A 1 81 ? 9.037 -11.608 0.667 1.00 94.12 81 VAL A O 1
ATOM 624 N N . ALA A 1 82 ? 6.899 -11.019 1.004 1.00 91.25 82 ALA A N 1
ATOM 625 C CA . ALA A 1 82 ? 6.382 -11.788 -0.123 1.00 91.25 82 ALA A CA 1
ATOM 626 C C . ALA A 1 82 ? 7.010 -11.341 -1.458 1.00 91.25 82 ALA A C 1
ATOM 628 O O . ALA A 1 82 ? 7.460 -12.177 -2.237 1.00 91.25 82 ALA A O 1
ATOM 629 N N . ALA A 1 83 ? 7.119 -10.035 -1.709 1.00 88.06 83 ALA A N 1
ATOM 630 C CA . ALA A 1 83 ? 7.719 -9.497 -2.928 1.00 88.06 83 ALA A CA 1
ATOM 631 C C . ALA A 1 83 ? 9.206 -9.862 -3.078 1.00 88.06 83 ALA A C 1
ATOM 633 O O . ALA A 1 83 ? 9.642 -10.164 -4.189 1.00 88.06 83 ALA A O 1
ATOM 634 N N . LEU A 1 84 ? 9.975 -9.864 -1.983 1.00 89.31 84 LEU A N 1
ATOM 635 C CA . LEU A 1 84 ? 11.375 -10.298 -1.996 1.00 89.31 84 LEU A CA 1
ATOM 636 C C . LEU A 1 84 ? 11.492 -11.807 -2.226 1.00 89.31 84 LEU A C 1
ATOM 638 O O . LEU A 1 84 ? 12.223 -12.233 -3.109 1.00 89.31 84 LEU A O 1
ATOM 642 N N . VAL A 1 85 ? 10.738 -12.614 -1.478 1.00 89.31 85 VAL A N 1
ATOM 643 C CA . VAL A 1 85 ? 10.853 -14.081 -1.521 1.00 89.31 85 VAL A CA 1
ATOM 644 C C . VAL A 1 85 ? 10.361 -14.662 -2.848 1.00 89.31 85 VAL A C 1
ATOM 646 O O . VAL A 1 85 ? 10.955 -15.602 -3.363 1.00 89.31 85 VAL A O 1
ATOM 649 N N . ILE A 1 86 ? 9.274 -14.127 -3.405 1.00 84.31 86 ILE A N 1
ATOM 650 C CA . ILE A 1 86 ? 8.625 -14.697 -4.597 1.00 84.31 86 ILE A CA 1
ATOM 651 C C . ILE A 1 86 ? 9.218 -14.126 -5.884 1.00 84.31 86 ILE A C 1
ATOM 653 O O . ILE A 1 86 ? 9.260 -14.806 -6.907 1.00 84.31 86 ILE A O 1
ATOM 657 N N . ARG A 1 87 ? 9.617 -12.852 -5.857 1.00 73.50 87 ARG A N 1
ATOM 658 C CA . ARG A 1 87 ? 9.870 -12.065 -7.067 1.00 73.50 87 ARG A CA 1
ATOM 659 C C . ARG A 1 87 ? 11.293 -11.538 -7.178 1.00 73.50 87 ARG A C 1
ATOM 661 O O . ARG A 1 87 ? 11.611 -10.969 -8.220 1.00 73.50 87 ARG A O 1
ATOM 668 N N . ASP A 1 88 ? 12.075 -11.646 -6.102 1.00 81.06 88 ASP A N 1
ATOM 669 C CA . ASP A 1 88 ? 13.422 -11.086 -5.957 1.00 81.06 88 ASP A CA 1
ATOM 670 C C . ASP A 1 88 ? 13.521 -9.635 -6.469 1.00 81.06 88 ASP A C 1
ATOM 672 O O . ASP A 1 88 ? 14.478 -9.212 -7.113 1.00 81.06 88 ASP A O 1
ATOM 676 N N . ASN A 1 89 ? 12.445 -8.864 -6.255 1.00 80.06 89 ASN A N 1
ATOM 677 C CA . ASN A 1 89 ? 12.314 -7.514 -6.787 1.00 80.06 89 ASN A CA 1
ATOM 678 C C . ASN A 1 89 ? 12.295 -6.494 -5.640 1.00 80.06 89 ASN A C 1
ATOM 680 O O . ASN A 1 89 ? 11.223 -6.205 -5.090 1.00 80.06 89 ASN A O 1
ATOM 684 N N . PRO A 1 90 ? 13.453 -5.903 -5.294 1.00 84.56 90 PRO A N 1
ATOM 685 C CA . PRO A 1 90 ? 13.554 -4.972 -4.174 1.00 84.56 90 PRO A CA 1
ATOM 686 C C . PRO A 1 90 ? 12.734 -3.696 -4.397 1.00 84.56 90 PRO A C 1
ATOM 688 O O . PRO A 1 90 ? 12.194 -3.137 -3.445 1.00 84.56 90 PRO A O 1
ATOM 691 N N . ALA A 1 91 ? 12.561 -3.257 -5.648 1.00 81.81 91 ALA A N 1
ATOM 692 C CA . ALA A 1 91 ? 11.748 -2.085 -5.957 1.00 81.81 91 ALA A CA 1
ATOM 693 C C . ALA A 1 91 ? 10.262 -2.331 -5.651 1.00 81.81 91 ALA A C 1
ATOM 695 O O . ALA A 1 91 ? 9.616 -1.490 -5.030 1.00 81.81 91 ALA A O 1
ATOM 696 N N . ALA A 1 92 ? 9.716 -3.491 -6.032 1.00 82.31 92 ALA A N 1
ATOM 697 C CA . ALA A 1 92 ? 8.334 -3.857 -5.713 1.00 82.31 92 ALA A CA 1
ATOM 698 C C . ALA A 1 92 ? 8.108 -3.945 -4.195 1.00 82.31 92 ALA A C 1
ATOM 700 O O . ALA A 1 92 ? 7.109 -3.433 -3.694 1.00 82.31 92 ALA A O 1
ATOM 701 N N . ALA A 1 93 ? 9.070 -4.526 -3.479 1.00 87.25 93 ALA A N 1
ATOM 702 C CA . ALA A 1 93 ? 9.087 -4.620 -2.024 1.00 87.25 93 ALA A CA 1
ATOM 703 C C . ALA A 1 93 ? 9.016 -3.246 -1.335 1.00 87.25 93 ALA A C 1
ATOM 705 O O . ALA A 1 93 ? 8.152 -3.019 -0.485 1.00 87.25 93 ALA A O 1
ATOM 706 N N . ILE A 1 94 ? 9.879 -2.309 -1.739 1.00 87.75 94 ILE A N 1
ATOM 707 C CA . ILE A 1 94 ? 9.901 -0.942 -1.198 1.00 8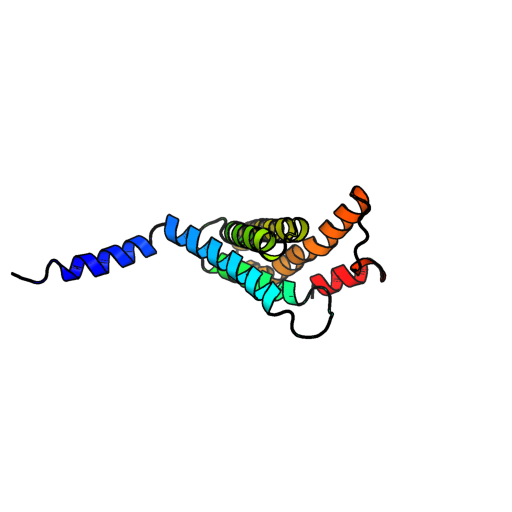7.75 94 ILE A CA 1
ATOM 708 C C . ILE A 1 94 ? 8.592 -0.212 -1.508 1.00 87.75 94 ILE A C 1
ATOM 710 O O . ILE A 1 94 ? 8.028 0.442 -0.630 1.00 87.75 94 ILE A O 1
ATOM 714 N N . ILE A 1 95 ? 8.080 -0.348 -2.735 1.00 87.31 95 ILE A N 1
ATOM 715 C CA . ILE A 1 95 ? 6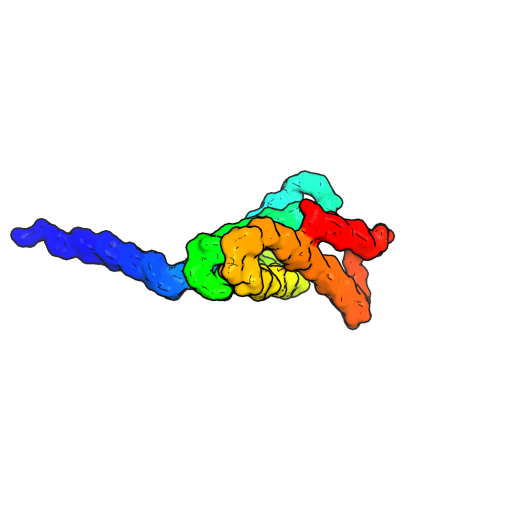.837 0.307 -3.157 1.00 87.31 95 ILE A CA 1
ATOM 716 C C . ILE A 1 95 ? 5.665 -0.167 -2.293 1.00 87.31 95 ILE A C 1
ATOM 718 O O . ILE A 1 95 ? 4.930 0.668 -1.771 1.00 87.31 95 ILE A O 1
ATOM 722 N N . VAL A 1 96 ? 5.524 -1.474 -2.070 1.00 89.69 96 VAL A N 1
ATOM 723 C CA . VAL A 1 96 ? 4.424 -2.027 -1.266 1.00 89.69 96 VAL A CA 1
ATOM 724 C C . VAL A 1 96 ? 4.480 -1.569 0.195 1.00 89.69 96 VAL A C 1
ATOM 726 O O . VAL A 1 96 ? 3.455 -1.196 0.767 1.00 89.69 96 VAL A O 1
ATOM 729 N N . LEU A 1 97 ? 5.678 -1.521 0.787 1.00 93.38 97 LEU A N 1
ATOM 730 C CA . LEU A 1 97 ? 5.855 -1.014 2.146 1.00 93.38 97 LEU A CA 1
ATOM 731 C C . LEU A 1 97 ? 5.509 0.478 2.218 1.00 93.38 97 LEU A C 1
ATOM 733 O O . LEU A 1 97 ? 4.769 0.898 3.106 1.00 93.38 97 LEU A O 1
ATOM 737 N N . SER A 1 98 ? 6.006 1.272 1.265 1.00 90.56 98 SER A N 1
ATOM 738 C CA . SER A 1 98 ? 5.740 2.713 1.206 1.00 90.56 98 SER A CA 1
ATOM 739 C C . SER A 1 98 ? 4.245 3.019 1.069 1.00 90.56 98 SER A C 1
ATOM 741 O O . SER A 1 98 ? 3.746 3.939 1.713 1.00 90.56 98 SER A O 1
ATOM 743 N N . GLN A 1 99 ? 3.512 2.203 0.306 1.00 90.56 99 GLN A N 1
ATOM 744 C CA . GLN A 1 99 ? 2.063 2.311 0.159 1.00 90.56 99 GLN A CA 1
ATOM 745 C C . GLN A 1 99 ? 1.340 2.055 1.483 1.00 90.56 99 GLN A C 1
ATOM 747 O O . GLN A 1 99 ? 0.443 2.818 1.834 1.00 90.56 99 GLN A O 1
ATOM 752 N N . GLY A 1 100 ? 1.763 1.042 2.246 1.00 92.44 100 GLY A N 1
ATOM 753 C CA . GLY A 1 100 ? 1.233 0.779 3.587 1.00 92.44 100 GLY A CA 1
ATOM 754 C C . GLY A 1 100 ? 1.451 1.952 4.550 1.00 92.44 100 GLY A C 1
ATOM 755 O O . GLY A 1 100 ? 0.514 2.366 5.232 1.00 92.44 100 GLY A O 1
ATOM 756 N N . ILE A 1 101 ? 2.654 2.540 4.542 1.00 93.88 101 ILE A N 1
ATOM 757 C CA . ILE A 1 101 ? 2.997 3.710 5.370 1.00 93.88 101 ILE A CA 1
ATOM 758 C C . ILE A 1 101 ? 2.116 4.909 5.013 1.00 93.88 101 ILE A C 1
ATOM 760 O O . ILE A 1 101 ? 1.505 5.519 5.891 1.00 93.88 101 ILE A O 1
ATOM 764 N N . VAL A 1 102 ? 2.027 5.249 3.724 1.00 92.88 102 VAL A N 1
ATOM 765 C CA . VAL A 1 102 ? 1.217 6.387 3.270 1.00 92.88 102 VAL A CA 1
ATOM 766 C C . VAL A 1 102 ? -0.260 6.170 3.579 1.00 92.88 102 VAL A C 1
ATOM 768 O O . VAL A 1 102 ? -0.938 7.122 3.960 1.00 92.88 102 VAL A O 1
ATOM 771 N N . LEU A 1 103 ? -0.752 4.933 3.497 1.00 93.00 103 LEU A N 1
ATOM 772 C CA . LEU A 1 103 ? -2.139 4.625 3.818 1.00 93.00 103 LEU A CA 1
ATOM 773 C C . LEU A 1 103 ? -2.453 4.779 5.312 1.00 93.00 103 LEU A C 1
ATOM 775 O O . LEU A 1 103 ? -3.493 5.344 5.638 1.00 93.00 103 LEU A O 1
ATOM 779 N N . ASP A 1 104 ? -1.575 4.342 6.222 1.00 93.44 104 ASP A N 1
ATOM 780 C CA . ASP A 1 104 ? -1.769 4.577 7.664 1.00 93.44 104 ASP A CA 1
ATOM 781 C C . ASP A 1 104 ? -1.728 6.080 7.998 1.00 93.44 104 ASP A C 1
ATOM 783 O O . ASP A 1 104 ? -2.540 6.561 8.792 1.00 93.44 104 ASP A O 1
ATOM 787 N N . LEU A 1 105 ? -0.830 6.846 7.365 1.00 92.88 105 LEU A N 1
ATOM 788 C CA . LEU A 1 105 ? -0.765 8.303 7.532 1.00 92.88 105 LEU A CA 1
ATOM 789 C C . LEU A 1 105 ? -2.034 8.993 7.016 1.00 92.88 105 LEU A C 1
ATOM 791 O O . LEU A 1 105 ? -2.608 9.833 7.711 1.00 92.88 105 LEU A O 1
ATOM 795 N N . ALA A 1 106 ? -2.497 8.611 5.825 1.00 90.94 106 ALA A N 1
ATOM 796 C CA . ALA A 1 106 ? -3.736 9.119 5.254 1.00 90.94 106 ALA A CA 1
ATOM 797 C C . ALA A 1 106 ? -4.938 8.754 6.130 1.00 90.94 106 ALA A C 1
ATOM 799 O O . ALA A 1 106 ? -5.770 9.611 6.416 1.00 90.94 106 ALA A O 1
ATOM 800 N N . PHE A 1 107 ? -5.002 7.514 6.617 1.00 92.19 107 PHE A N 1
ATOM 801 C CA . PHE A 1 107 ? -6.058 7.068 7.515 1.00 92.19 107 PHE A CA 1
ATOM 802 C C . PHE A 1 107 ? -6.085 7.894 8.800 1.00 92.19 107 PHE A C 1
ATOM 804 O O . PHE A 1 107 ? -7.145 8.382 9.169 1.00 92.19 107 PHE A O 1
ATOM 811 N N . LYS A 1 108 ? -4.932 8.131 9.436 1.00 91.38 108 LYS A N 1
ATOM 812 C CA . LYS A 1 108 ? -4.827 8.966 10.643 1.00 91.38 108 LYS A CA 1
ATOM 813 C C . LYS A 1 108 ? -5.331 10.395 10.417 1.00 91.38 108 LYS A C 1
ATOM 815 O O . LYS A 1 108 ? -5.964 10.968 11.301 1.00 91.38 108 LYS A O 1
ATOM 820 N N . GLN A 1 109 ? -5.053 10.976 9.250 1.00 89.50 109 GLN A N 1
ATOM 821 C CA . GLN A 1 109 ? -5.514 12.323 8.907 1.00 89.50 109 GLN A CA 1
ATOM 822 C C . GLN A 1 109 ? -7.019 12.357 8.598 1.00 89.50 109 GLN A C 1
ATOM 824 O O . GLN A 1 109 ? -7.707 13.313 8.948 1.00 89.50 109 GLN A O 1
ATOM 829 N N . LEU A 1 110 ? -7.538 11.314 7.945 1.00 88.94 110 LEU A N 1
ATOM 830 C CA . LEU A 1 110 ? -8.936 11.219 7.521 1.00 88.94 110 LEU A CA 1
ATOM 831 C C . LEU A 1 110 ? -9.865 10.663 8.606 1.00 88.94 110 LEU A C 1
ATOM 833 O O . LEU A 1 110 ? -11.070 10.878 8.527 1.00 88.94 110 LEU A O 1
ATOM 837 N N . SER A 1 111 ? -9.347 9.996 9.638 1.00 85.25 111 SER A N 1
ATOM 838 C CA . SER A 1 111 ? -10.143 9.454 10.746 1.00 85.25 111 SER A CA 1
ATOM 839 C C . SER A 1 111 ? -10.647 10.525 11.718 1.00 85.25 111 SER A C 1
ATOM 841 O O . SER A 1 111 ? -11.336 10.197 12.678 1.00 85.25 111 SER A O 1
ATOM 843 N N . VAL A 1 112 ? -10.314 11.801 11.490 1.00 86.06 112 VAL A N 1
ATOM 844 C CA . VAL A 1 112 ? -10.814 12.940 12.280 1.00 86.06 112 VAL A CA 1
ATOM 845 C C . VAL A 1 112 ? -12.337 13.080 12.157 1.00 86.06 112 VAL A C 1
ATOM 847 O O . VAL A 1 112 ? -12.990 13.525 13.098 1.00 86.06 112 VAL A O 1
ATOM 850 N N . SER A 1 113 ? -12.922 12.677 11.023 1.00 84.12 113 SER A N 1
ATOM 851 C CA . SER A 1 113 ? -14.370 12.668 10.811 1.00 84.12 113 SER A CA 1
ATOM 852 C C . SER A 1 113 ? -14.822 11.448 10.007 1.00 84.12 113 SER A C 1
ATOM 854 O O . SER A 1 113 ? -14.138 10.978 9.100 1.00 84.12 113 SER A O 1
ATOM 856 N N . ASN A 1 114 ? -16.031 10.956 10.281 1.00 83.25 114 ASN A N 1
ATOM 857 C CA . ASN A 1 114 ? -16.616 9.855 9.512 1.00 83.25 114 ASN A CA 1
ATOM 858 C C . ASN A 1 114 ? -16.856 10.240 8.043 1.00 83.25 114 ASN A C 1
ATOM 860 O O . ASN A 1 114 ? -16.774 9.383 7.167 1.00 83.25 114 ASN A O 1
ATOM 864 N N . ILE A 1 115 ? -17.115 11.524 7.754 1.00 81.62 115 ILE A N 1
ATOM 865 C CA . ILE A 1 115 ? -17.315 11.997 6.375 1.00 81.62 115 ILE A CA 1
ATOM 866 C C . ILE A 1 115 ? -16.017 11.890 5.561 1.00 81.62 115 ILE A C 1
ATOM 868 O O . ILE A 1 115 ? -16.049 11.559 4.380 1.00 81.62 115 ILE A O 1
ATOM 872 N N . THR A 1 116 ? -14.863 12.119 6.195 1.00 84.38 116 THR A N 1
ATOM 873 C CA . THR A 1 116 ? -13.557 12.123 5.528 1.00 84.38 116 THR A CA 1
ATOM 874 C C . THR A 1 116 ? -13.040 10.715 5.245 1.00 84.38 116 THR A C 1
ATOM 876 O O . THR A 1 116 ? -12.226 10.551 4.341 1.00 84.38 116 THR A O 1
ATOM 879 N N . LEU A 1 117 ? -13.568 9.678 5.906 1.00 84.62 117 LEU A N 1
ATOM 880 C CA . LEU A 1 117 ? -13.258 8.280 5.577 1.00 84.62 117 LEU A CA 1
ATOM 881 C C . LEU A 1 117 ? -13.729 7.875 4.170 1.00 84.62 117 LEU A C 1
ATOM 883 O O . LEU A 1 117 ? -13.119 7.000 3.558 1.00 84.62 117 LEU A O 1
ATOM 887 N N . TRP A 1 118 ? -14.732 8.555 3.603 1.00 85.88 118 TRP A N 1
ATOM 888 C CA . TRP A 1 118 ? -15.129 8.357 2.201 1.00 85.88 118 TRP A CA 1
ATOM 889 C C . TRP A 1 118 ? -14.050 8.785 1.198 1.00 85.88 118 TRP A C 1
ATOM 891 O O . TRP A 1 118 ? -14.086 8.360 0.047 1.00 85.88 118 TRP A O 1
ATOM 901 N N . LEU A 1 119 ? -13.062 9.578 1.628 1.00 86.50 119 LEU A N 1
ATOM 902 C CA . LEU A 1 119 ? -11.909 9.967 0.813 1.00 86.50 119 LEU A CA 1
ATOM 903 C C . LEU A 1 119 ? -10.774 8.932 0.862 1.00 86.50 119 LEU A C 1
ATOM 905 O O . LEU A 1 119 ? -9.779 9.081 0.156 1.00 86.50 119 LEU A O 1
ATOM 909 N N . LEU A 1 120 ? -10.895 7.873 1.669 1.00 85.94 120 LEU A N 1
ATOM 910 C CA . LEU A 1 120 ? -9.849 6.863 1.819 1.00 85.94 120 LEU A CA 1
ATOM 911 C C . LEU A 1 120 ? -9.536 6.100 0.512 1.00 85.94 120 LEU A C 1
ATOM 913 O O . LEU A 1 120 ? -8.354 5.888 0.245 1.00 85.94 120 LEU A O 1
ATOM 917 N N . PRO A 1 121 ? -10.513 5.751 -0.353 1.00 86.31 121 PRO A N 1
ATOM 918 C CA . PRO A 1 121 ? -10.219 5.190 -1.674 1.00 86.31 121 PRO A CA 1
ATOM 919 C C . PRO A 1 121 ? -9.410 6.144 -2.563 1.00 86.31 121 PRO A C 1
ATOM 921 O O . PRO A 1 121 ? -8.478 5.706 -3.232 1.00 86.31 121 PRO A O 1
ATOM 924 N N . LEU A 1 122 ? -9.701 7.452 -2.522 1.00 85.25 122 LEU A N 1
ATOM 925 C CA . LEU A 1 122 ? -8.922 8.466 -3.247 1.00 85.25 122 LEU A CA 1
ATOM 926 C C . LEU A 1 122 ? -7.491 8.544 -2.708 1.00 85.25 122 LEU A C 1
ATOM 928 O O . LEU A 1 122 ? -6.537 8.555 -3.481 1.00 85.25 122 LEU A O 1
ATOM 932 N N . ALA A 1 123 ? -7.329 8.536 -1.383 1.00 85.56 123 ALA A N 1
ATOM 933 C CA . ALA A 1 123 ? -6.014 8.504 -0.753 1.00 85.56 123 ALA A CA 1
ATOM 934 C C . ALA A 1 123 ? -5.226 7.235 -1.116 1.00 85.56 123 ALA A C 1
ATOM 936 O O . ALA A 1 123 ? -4.015 7.298 -1.313 1.00 85.56 123 ALA A O 1
ATOM 937 N N . ALA A 1 124 ? -5.901 6.096 -1.260 1.00 85.31 124 ALA A N 1
ATOM 938 C CA . ALA A 1 124 ? -5.275 4.858 -1.698 1.00 85.31 124 ALA A CA 1
ATOM 939 C C . ALA A 1 124 ? -4.882 4.881 -3.184 1.00 85.31 124 ALA A C 1
ATOM 941 O O . ALA A 1 124 ? -3.810 4.385 -3.522 1.00 85.31 124 ALA A O 1
ATOM 942 N N . GLY A 1 125 ? -5.678 5.510 -4.055 1.00 82.38 125 GLY A N 1
ATOM 943 C CA . GLY A 1 125 ? -5.281 5.798 -5.439 1.00 82.38 125 GLY A CA 1
ATOM 944 C C . GLY A 1 125 ? -4.031 6.685 -5.501 1.00 82.38 125 GLY A C 1
ATOM 945 O O . GLY A 1 125 ? -3.070 6.367 -6.199 1.00 82.38 125 GLY A O 1
ATOM 946 N N . LEU A 1 126 ? -3.970 7.735 -4.675 1.00 82.75 126 LEU A N 1
ATOM 947 C CA . LEU A 1 126 ? -2.776 8.582 -4.539 1.00 82.75 126 LEU A CA 1
ATOM 948 C C . LEU A 1 126 ? -1.564 7.806 -4.000 1.00 82.75 126 LEU A C 1
ATOM 950 O O . LEU A 1 126 ? -0.458 7.950 -4.519 1.00 82.75 126 LEU A O 1
ATOM 954 N N . ALA A 1 127 ? -1.753 6.939 -3.002 1.00 83.12 127 ALA A N 1
ATOM 955 C CA . ALA A 1 127 ? -0.699 6.040 -2.536 1.00 83.12 127 ALA A CA 1
ATOM 956 C C . ALA A 1 127 ? -0.255 5.088 -3.660 1.00 83.12 127 ALA A C 1
ATOM 958 O O . ALA A 1 127 ? 0.932 4.791 -3.803 1.00 83.12 127 ALA A O 1
ATOM 959 N N . HIS A 1 128 ? -1.171 4.649 -4.524 1.00 82.94 128 HIS A N 1
ATOM 960 C CA . HIS A 1 128 ? -0.823 3.799 -5.652 1.00 82.94 128 HIS A CA 1
ATOM 961 C C . HIS A 1 128 ? 0.082 4.506 -6.678 1.00 82.94 128 HIS A C 1
ATOM 963 O O . HIS A 1 128 ? 1.023 3.890 -7.196 1.00 82.94 128 HIS A O 1
ATOM 969 N N . MET A 1 129 ? -0.101 5.817 -6.873 1.00 80.38 129 MET A N 1
ATOM 970 C CA . MET A 1 129 ? 0.754 6.666 -7.717 1.00 80.38 129 MET A CA 1
ATOM 971 C C . MET A 1 129 ? 2.210 6.780 -7.226 1.00 80.38 129 MET A C 1
ATOM 973 O O . MET A 1 129 ? 3.071 7.232 -7.983 1.00 80.38 129 MET A O 1
ATOM 977 N N . LEU A 1 130 ? 2.549 6.304 -6.020 1.00 77.06 130 LEU A N 1
ATOM 978 C CA . LEU A 1 130 ? 3.952 6.161 -5.602 1.00 77.06 130 LEU A CA 1
ATOM 979 C C . LEU A 1 130 ? 4.731 5.231 -6.537 1.00 77.06 130 LEU A C 1
ATOM 981 O O . LEU A 1 130 ? 5.919 5.433 -6.756 1.00 77.06 130 LEU A O 1
ATOM 985 N N . LYS A 1 131 ? 4.080 4.221 -7.125 1.00 75.62 131 LYS A N 1
ATOM 986 C CA . LYS A 1 131 ? 4.737 3.223 -7.979 1.00 75.62 131 LYS A CA 1
ATOM 987 C C . LYS A 1 131 ? 5.448 3.842 -9.198 1.00 75.62 131 LYS A C 1
ATOM 989 O O . LYS A 1 131 ? 6.642 3.575 -9.359 1.00 75.62 131 LYS A O 1
ATOM 994 N N . PRO A 1 132 ? 4.794 4.657 -10.051 1.00 68.69 132 PRO A N 1
ATOM 995 C CA . PRO A 1 132 ? 5.489 5.364 -11.125 1.00 68.69 132 PRO A CA 1
ATOM 996 C C . PRO A 1 132 ? 6.492 6.401 -10.600 1.00 68.69 132 PRO A C 1
ATOM 998 O O . PRO A 1 132 ? 7.546 6.556 -11.210 1.00 68.69 132 PRO A O 1
ATOM 1001 N N . LEU A 1 133 ? 6.229 7.048 -9.457 1.00 74.44 133 LEU A N 1
ATOM 1002 C CA . LEU A 1 133 ? 7.155 8.021 -8.868 1.00 74.44 133 LEU A CA 1
ATOM 1003 C C . LEU A 1 133 ? 8.484 7.372 -8.444 1.00 74.44 133 LEU A C 1
ATOM 1005 O O . LEU A 1 133 ? 9.553 7.863 -8.798 1.00 74.44 133 LEU A O 1
ATOM 1009 N N . PHE A 1 134 ? 8.431 6.224 -7.763 1.00 74.19 134 PHE A N 1
ATOM 1010 C CA . PHE A 1 134 ? 9.620 5.443 -7.419 1.00 74.19 134 PHE A CA 1
ATOM 1011 C C . PHE A 1 134 ? 10.342 4.950 -8.671 1.00 74.19 134 PHE A C 1
ATOM 1013 O O . PHE A 1 134 ? 11.559 5.076 -8.749 1.00 74.19 134 PHE A O 1
ATOM 1020 N N . LYS A 1 135 ? 9.616 4.440 -9.677 1.00 70.38 135 LYS A N 1
ATOM 1021 C CA . LYS A 1 135 ? 10.227 4.039 -10.956 1.00 70.38 135 LYS A CA 1
ATOM 1022 C C . LYS A 1 135 ? 10.950 5.198 -11.644 1.00 70.38 135 LYS A C 1
ATOM 1024 O O . LYS A 1 135 ? 12.040 4.989 -12.162 1.00 70.38 135 LYS A O 1
ATOM 1029 N N . MET A 1 136 ? 10.374 6.400 -11.622 1.00 67.94 136 MET A N 1
ATOM 1030 C CA . MET A 1 136 ? 11.016 7.604 -12.146 1.00 67.94 136 MET A CA 1
ATOM 1031 C C . MET A 1 136 ? 12.281 7.943 -11.352 1.00 67.94 136 MET A C 1
ATOM 1033 O O . MET A 1 136 ? 13.327 8.148 -11.958 1.00 67.94 136 MET A O 1
ATOM 1037 N N . GLY A 1 137 ? 12.214 7.917 -10.017 1.00 65.94 137 GLY A N 1
ATOM 1038 C CA . GLY A 1 137 ? 13.375 8.124 -9.148 1.00 65.94 137 GLY A CA 1
ATOM 1039 C C . GLY A 1 137 ? 14.512 7.142 -9.447 1.00 65.94 137 GLY A C 1
ATOM 1040 O O . GLY A 1 137 ? 15.646 7.563 -9.675 1.00 65.94 137 GLY A O 1
ATOM 1041 N N . PHE A 1 138 ? 14.197 5.845 -9.549 1.00 67.06 138 PHE A N 1
ATOM 1042 C CA . PHE A 1 138 ? 15.159 4.811 -9.937 1.00 67.06 138 PHE A CA 1
ATOM 1043 C C . PHE A 1 138 ? 15.734 5.042 -11.340 1.00 67.06 138 PHE A C 1
ATOM 1045 O O . PHE A 1 138 ? 16.936 4.872 -11.517 1.00 67.06 138 PHE A O 1
ATOM 1052 N N . LEU A 1 139 ? 14.934 5.485 -12.316 1.00 65.12 139 LEU A N 1
ATOM 1053 C CA . LEU A 1 139 ? 15.454 5.860 -13.635 1.00 65.12 139 LEU A CA 1
ATOM 1054 C C . LEU A 1 139 ? 16.453 7.011 -13.551 1.00 65.12 139 LEU A C 1
ATOM 1056 O O . LEU A 1 139 ? 17.548 6.919 -14.093 1.00 65.12 139 LEU A O 1
ATOM 1060 N N . THR A 1 140 ? 16.067 8.095 -12.877 1.00 65.31 140 THR A N 1
ATOM 1061 C CA . THR A 1 140 ? 16.873 9.319 -12.817 1.00 65.31 140 THR A CA 1
ATOM 1062 C C . THR A 1 140 ? 18.163 9.140 -12.025 1.00 65.31 140 THR A C 1
ATOM 1064 O O . THR A 1 140 ? 19.144 9.817 -12.312 1.00 65.31 140 THR A O 1
ATOM 1067 N N . TRP A 1 141 ? 18.173 8.234 -11.042 1.00 60.12 141 TRP A N 1
ATOM 1068 C CA . TRP A 1 141 ? 19.308 8.041 -10.142 1.00 60.12 141 TRP A CA 1
ATOM 1069 C C . TRP A 1 141 ? 20.186 6.837 -10.510 1.00 60.12 141 TRP A C 1
ATOM 1071 O O . TRP A 1 141 ? 21.403 6.915 -10.378 1.00 60.12 141 TRP A O 1
ATOM 1081 N N . ALA A 1 142 ? 19.594 5.739 -10.991 1.00 61.62 142 ALA A N 1
ATOM 1082 C CA . ALA A 1 142 ? 20.304 4.493 -11.293 1.00 61.62 142 ALA A CA 1
ATOM 1083 C C . ALA A 1 142 ? 20.406 4.178 -12.798 1.00 61.62 142 ALA A C 1
ATOM 1085 O O . ALA A 1 142 ? 21.011 3.173 -13.160 1.00 61.62 142 ALA A O 1
ATOM 1086 N N . GLY A 1 143 ? 19.811 4.994 -13.679 1.00 56.94 143 GLY A N 1
ATOM 1087 C CA . GLY A 1 143 ? 19.869 4.798 -15.135 1.00 56.94 143 GLY A CA 1
ATOM 1088 C C . GLY A 1 143 ? 19.149 3.540 -15.638 1.00 56.94 143 GLY A C 1
ATOM 1089 O O . GLY A 1 143 ? 19.362 3.123 -16.773 1.00 56.94 143 GLY A O 1
ATOM 1090 N N . VAL A 1 144 ? 18.315 2.909 -14.805 1.00 56.66 144 VAL A N 1
ATOM 1091 C CA . VAL A 1 144 ? 17.629 1.653 -15.138 1.00 56.66 144 VAL A CA 1
ATOM 1092 C C . VAL A 1 144 ? 16.414 1.950 -16.012 1.00 56.66 144 VAL A C 1
ATOM 1094 O O . VAL A 1 144 ? 15.387 2.390 -15.500 1.00 56.66 144 VAL A O 1
ATOM 1097 N N . GLU A 1 145 ? 16.503 1.695 -17.319 1.00 53.53 145 GLU A N 1
ATOM 1098 C CA . GLU A 1 145 ? 15.361 1.825 -18.231 1.00 53.53 145 GLU A CA 1
ATOM 1099 C C . GLU A 1 145 ? 14.189 0.943 -17.764 1.00 53.53 145 GLU A C 1
ATOM 1101 O O . GLU A 1 145 ? 14.325 -0.264 -17.570 1.00 53.53 145 GLU A O 1
ATOM 1106 N N . THR A 1 146 ? 13.012 1.544 -17.569 1.00 52.16 146 THR A N 1
ATOM 1107 C CA . THR A 1 146 ? 11.777 0.804 -17.285 1.00 52.16 146 THR A CA 1
ATOM 1108 C C . THR A 1 146 ? 10.820 0.947 -18.463 1.00 52.16 146 THR A C 1
ATOM 1110 O O . THR A 1 146 ? 10.524 2.059 -18.902 1.00 52.16 146 THR A O 1
ATOM 1113 N N . ASP A 1 147 ? 10.292 -0.183 -18.946 1.00 54.44 147 ASP A N 1
ATOM 1114 C CA . ASP A 1 147 ? 9.428 -0.288 -20.140 1.00 54.44 147 ASP A CA 1
ATOM 1115 C C . ASP A 1 147 ? 8.232 0.684 -20.166 1.00 54.44 147 ASP A C 1
ATOM 1117 O O . ASP A 1 147 ? 7.727 1.056 -21.225 1.00 54.44 147 ASP A O 1
ATOM 1121 N N . SER A 1 148 ? 7.770 1.133 -18.997 1.00 52.25 148 SER A N 1
ATOM 1122 C CA . SER A 1 148 ? 6.530 1.900 -18.844 1.00 52.25 148 SER A CA 1
ATOM 1123 C C . SER A 1 148 ? 6.627 3.380 -19.238 1.00 52.25 148 SER A C 1
ATOM 1125 O O . SER A 1 148 ? 5.594 4.047 -19.259 1.00 52.25 148 SER A O 1
ATOM 1127 N N . LEU A 1 149 ? 7.821 3.916 -19.513 1.00 52.53 149 LEU A N 1
ATOM 1128 C CA . LEU A 1 149 ? 8.025 5.351 -19.778 1.00 52.53 149 LEU A CA 1
ATOM 1129 C C . LEU A 1 149 ? 8.088 5.720 -21.267 1.00 52.53 149 LEU A C 1
ATOM 1131 O O . LEU A 1 149 ? 8.176 6.900 -21.598 1.00 52.53 149 LEU A O 1
ATOM 1135 N N . ARG A 1 150 ? 7.978 4.741 -22.175 1.00 53.38 150 ARG A N 1
ATOM 1136 C CA . ARG A 1 150 ? 8.058 4.970 -23.631 1.00 53.38 150 ARG A CA 1
ATOM 1137 C C . ARG A 1 150 ? 6.955 5.880 -24.197 1.00 53.38 150 ARG A C 1
ATOM 1139 O O . ARG A 1 150 ? 7.153 6.460 -25.255 1.00 53.38 150 ARG A O 1
ATO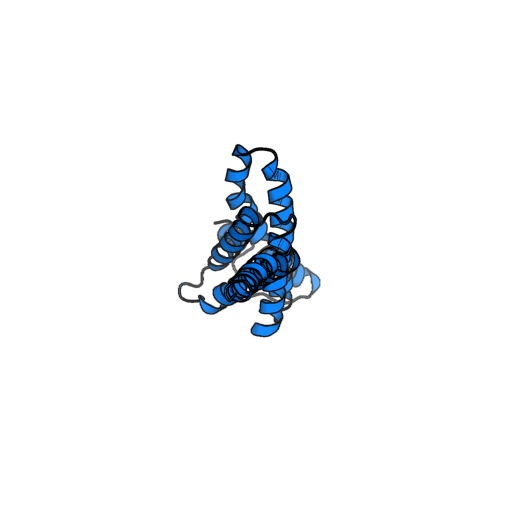M 1146 N N . HIS A 1 151 ? 5.828 6.036 -23.497 1.00 53.97 151 HIS A N 1
ATOM 1147 C CA . HIS A 1 151 ? 4.674 6.839 -23.938 1.00 53.97 151 HIS A CA 1
ATOM 1148 C C . HIS A 1 151 ? 4.453 8.118 -23.100 1.00 53.97 151 HIS A C 1
ATOM 1150 O O . HIS A 1 151 ? 3.379 8.715 -23.142 1.00 53.97 151 HIS A O 1
ATOM 1156 N N . GLY A 1 152 ? 5.464 8.557 -22.340 1.00 58.47 152 GLY A N 1
ATOM 1157 C CA . GLY A 1 152 ? 5.394 9.756 -21.498 1.00 58.47 152 GLY A CA 1
ATOM 1158 C C . GLY A 1 152 ? 4.852 9.508 -20.083 1.00 58.47 152 GLY A C 1
ATOM 1159 O O . GLY A 1 152 ? 4.354 8.434 -19.755 1.00 58.47 152 GLY A O 1
ATOM 1160 N N . LEU A 1 153 ? 4.985 10.518 -19.215 1.00 60.03 153 LEU A N 1
ATOM 1161 C CA . LEU A 1 153 ? 4.694 10.418 -17.775 1.00 60.03 153 LEU A CA 1
ATOM 1162 C C . LEU A 1 153 ? 3.194 10.430 -17.447 1.00 60.03 153 LEU A C 1
ATOM 1164 O O . LEU A 1 153 ? 2.778 9.819 -16.467 1.00 60.03 153 LEU A O 1
ATOM 1168 N N . ALA A 1 154 ? 2.374 11.099 -18.259 1.00 59.41 154 ALA A N 1
ATOM 1169 C CA . ALA A 1 154 ? 0.953 11.285 -17.968 1.00 59.41 154 ALA A CA 1
ATOM 1170 C C . ALA A 1 154 ? 0.174 9.959 -17.935 1.00 59.41 154 ALA A C 1
ATOM 1172 O O . ALA A 1 154 ? -0.666 9.762 -17.061 1.00 59.41 154 ALA A O 1
ATOM 1173 N N . TYR A 1 155 ? 0.488 9.031 -18.844 1.00 55.84 155 TYR A N 1
ATOM 1174 C CA . TYR A 1 155 ? -0.218 7.755 -18.958 1.00 55.84 155 TYR A CA 1
ATOM 1175 C C . TYR A 1 155 ? -0.064 6.875 -17.696 1.00 55.84 155 TYR A C 1
ATOM 1177 O O . TYR A 1 155 ? -1.091 6.527 -17.116 1.00 55.84 155 TYR A O 1
ATOM 1185 N N . PRO A 1 156 ? 1.154 6.608 -17.168 1.00 60.34 156 PRO A N 1
ATOM 1186 C CA . PRO A 1 156 ? 1.327 5.890 -15.902 1.00 60.34 156 PRO A CA 1
ATOM 1187 C C . PRO A 1 156 ? 0.639 6.549 -14.705 1.00 60.34 156 PRO A C 1
ATOM 1189 O O . PRO A 1 156 ? 0.123 5.841 -13.845 1.00 60.34 156 PRO A O 1
ATOM 1192 N N . PHE A 1 157 ? 0.653 7.883 -14.619 1.00 61.78 157 PHE A N 1
ATOM 1193 C CA . PHE A 1 157 ? 0.041 8.594 -13.497 1.00 61.78 157 PHE A CA 1
ATOM 1194 C C . PHE A 1 157 ? -1.484 8.488 -13.519 1.00 61.78 157 PHE A C 1
ATOM 1196 O O . PHE A 1 157 ? -2.080 8.216 -12.480 1.00 61.78 157 PHE A O 1
ATOM 1203 N N . ILE A 1 158 ? -2.107 8.643 -14.690 1.00 61.69 158 ILE A N 1
ATOM 1204 C CA . ILE A 1 158 ? -3.565 8.553 -14.836 1.00 61.69 158 ILE A CA 1
ATOM 1205 C C . ILE A 1 158 ? -4.045 7.118 -14.581 1.00 61.69 158 ILE A C 1
ATOM 1207 O O . ILE A 1 158 ? -5.007 6.925 -13.845 1.00 61.69 158 ILE A O 1
ATOM 1211 N N . THR A 1 159 ? -3.359 6.101 -15.110 1.00 58.72 159 THR A N 1
ATOM 1212 C CA . THR A 1 159 ? -3.788 4.697 -14.957 1.00 58.72 159 THR A CA 1
ATOM 1213 C C . THR A 1 159 ? -3.442 4.071 -13.605 1.00 58.72 159 THR A C 1
ATOM 1215 O O . THR A 1 159 ? -3.937 2.997 -13.289 1.00 58.72 159 THR A O 1
ATOM 1218 N N . HIS A 1 160 ? -2.560 4.690 -12.813 1.00 59.88 160 HIS A N 1
ATOM 1219 C CA . HIS A 1 160 ? -2.361 4.300 -11.411 1.00 59.88 160 HIS A CA 1
ATOM 1220 C C . HIS A 1 160 ? -3.286 5.071 -10.456 1.00 59.88 160 HIS A C 1
ATOM 1222 O O . HIS A 1 160 ? -3.357 4.712 -9.283 1.00 59.88 160 HIS A O 1
ATOM 1228 N N . PHE A 1 161 ? -3.970 6.114 -10.936 1.00 53.78 161 PHE A N 1
ATOM 1229 C CA . PHE A 1 161 ? -4.968 6.862 -10.170 1.00 53.78 161 PHE A CA 1
ATOM 1230 C C . PHE A 1 161 ? -6.399 6.330 -10.369 1.00 53.78 161 PHE A C 1
ATOM 1232 O O . PHE A 1 161 ? -7.186 6.371 -9.425 1.00 53.78 161 PHE A O 1
ATOM 1239 N N . ILE A 1 162 ? -6.720 5.846 -11.578 1.00 48.91 162 ILE A N 1
ATOM 1240 C CA . ILE A 1 162 ? -8.021 5.274 -11.986 1.00 48.91 162 ILE A CA 1
ATOM 1241 C C . ILE A 1 162 ? -7.974 3.751 -11.932 1.00 48.91 162 ILE A C 1
ATOM 1243 O O . ILE A 1 162 ? -8.953 3.162 -11.425 1.00 48.91 162 ILE A O 1
#

Secondary structure (DSSP, 8-state):
---HHHHHHHHHHHHHHHSHHHHHHHHHHHHHHHHHHHHHT--S---TTHHHHHHHHHHHHHHHH--STTHHHHHHHHHHHHHHHHH--HHHHHHHHHHHHHHHHHHHHHTT-TTGGGGHHHHHHHHHTHHHHHHHHHHHHH----GGGTT-SHHHHHHHH-

Foldseek 3Di:
DDDVVVVVVVVVVVVVCVDPVVLLVVLLQLLLVLLVCLVVVPDDDPQQAVSLLSSLVSLVVQCVPDPDLQSSLSSLQSNLVNCCVPPVDNLSSVLSNQLSVQLSVLCVVQVVDPVSVVCSSQSSLVSLLVSVVSVVVCCVPVVDDDPPPPVHDPRNSVSSND

Radius of gyration: 19.16 Å; chains: 1; bounding box: 38×48×63 Å